Protein AF-A0AAW8KX87-F1 (afdb_monomer)

Foldseek 3Di:
DWDDPDPFKIKDKDQAPAWDQDAQPWWKWWDDPPDPDTDIFGFDDHSVPTRMTIGIAGQDVVDPVSCCSVPPDDPPDDIDMDDRDDPPHDPPPDPPDD

Secondary structure (DSSP, 8-state):
-EEEEETT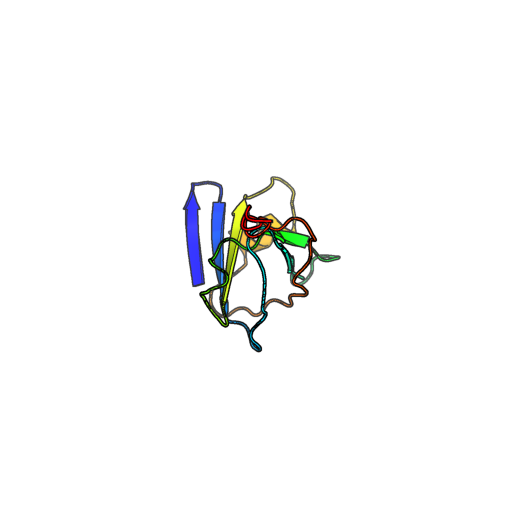EEEEEEEPSS-----TT-EEEEE-TT-SSEEEEEB-S-TTSTTEEEEEEE--TT-HHHHHHHHT--TT---EEEEEE-S-----------

Nearest PDB structures (foldseek):
  5ogx-assembly1_A  TM=9.423E-01  e=6.758E-07  Amycolatopsis methanolica 239
  6kbh-assembly1_A  TM=8.869E-01  e=3.993E-05  Rhodococcus sp. ECU0066
  7c3a-assembly2_B  TM=9.244E-01  e=1.228E-04  Janthinobacterium sp. J3
  6laa-assembly1_A  TM=8.790E-01  e=2.496E-04  Tepidiphilus thermophilus
  2pia-assembly1_A  TM=8.450E-01  e=1.976E-03  Burkholderia cepacia

Structure (mmCIF, N/CA/C/O backbone):
data_AF-A0AAW8KX87-F1
#
_entry.id   AF-A0AAW8KX87-F1
#
loop_
_atom_site.group_PDB
_atom_site.id
_atom_site.type_symbol
_atom_site.label_atom_id
_atom_site.label_alt_id
_atom_site.label_comp_id
_atom_site.label_asym_id
_atom_site.label_entity_id
_atom_site.label_seq_id
_atom_site.pdbx_PDB_ins_code
_atom_site.Cartn_x
_atom_site.Cartn_y
_atom_site.Cartn_z
_atom_site.occupancy
_atom_site.B_i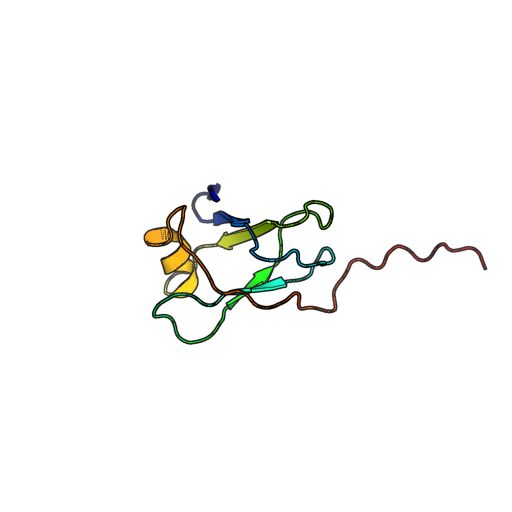so_or_equiv
_atom_site.auth_seq_id
_atom_site.auth_comp_id
_atom_site.auth_asym_id
_atom_site.auth_atom_id
_atom_site.pdbx_PDB_model_num
ATOM 1 N N . GLU A 1 1 ? -5.965 -12.208 -0.815 1.00 94.69 1 GLU A N 1
ATOM 2 C CA . GLU A 1 1 ? -5.516 -12.881 0.432 1.00 94.69 1 GLU A CA 1
ATOM 3 C C . GLU A 1 1 ? -4.953 -11.834 1.388 1.00 94.69 1 GLU A C 1
ATOM 5 O O . GLU A 1 1 ? -4.379 -10.861 0.911 1.00 94.69 1 GLU A O 1
ATOM 10 N N . ILE A 1 2 ? -5.122 -12.013 2.701 1.00 97.12 2 ILE A N 1
ATOM 11 C CA . ILE A 1 2 ? -4.604 -11.107 3.740 1.00 97.12 2 ILE A CA 1
ATOM 12 C C . ILE A 1 2 ? -3.850 -11.938 4.782 1.00 97.12 2 ILE A C 1
ATOM 14 O O . ILE A 1 2 ? -4.357 -12.968 5.224 1.00 97.12 2 ILE A O 1
ATOM 18 N N . LYS A 1 3 ? -2.651 -11.497 5.167 1.00 97.38 3 LYS A N 1
ATOM 19 C CA . LYS A 1 3 ? -1.767 -12.167 6.131 1.00 97.38 3 LYS A CA 1
ATOM 20 C C . LYS A 1 3 ? -1.161 -11.161 7.102 1.00 97.38 3 LYS A C 1
ATOM 22 O O . LYS A 1 3 ? -0.703 -10.102 6.680 1.00 97.38 3 LYS A O 1
ATOM 27 N N . ASP A 1 4 ? -1.073 -11.516 8.377 1.00 97.69 4 ASP A N 1
ATOM 28 C CA . ASP A 1 4 ? -0.256 -10.774 9.339 1.00 97.69 4 ASP A CA 1
ATOM 29 C C . ASP A 1 4 ? 1.217 -11.163 9.152 1.00 97.69 4 ASP A C 1
ATOM 31 O O . ASP A 1 4 ? 1.594 -12.322 9.325 1.00 97.69 4 ASP A O 1
ATOM 35 N N . LEU A 1 5 ? 2.051 -10.201 8.750 1.00 97.56 5 LEU A N 1
ATOM 36 C CA . LEU A 1 5 ? 3.489 -10.407 8.521 1.00 97.56 5 LEU A CA 1
ATOM 37 C C . LEU A 1 5 ? 4.320 -10.004 9.742 1.00 97.56 5 LEU A C 1
ATOM 39 O O . LEU A 1 5 ? 5.417 -10.512 9.962 1.00 97.56 5 LEU A O 1
ATOM 43 N N . SER A 1 6 ? 3.802 -9.067 10.532 1.00 97.62 6 SER A N 1
ATOM 44 C CA . SER A 1 6 ? 4.342 -8.666 11.827 1.00 97.62 6 SER A CA 1
ATOM 45 C C . SER A 1 6 ? 3.218 -8.060 12.679 1.00 97.62 6 SER A C 1
ATOM 47 O O . SER A 1 6 ? 2.142 -7.786 12.143 1.00 97.62 6 SER A O 1
ATOM 49 N N . PRO A 1 7 ? 3.450 -7.750 13.970 1.00 96.19 7 PRO A N 1
ATOM 50 C CA . PRO A 1 7 ? 2.450 -7.081 14.807 1.00 96.19 7 PRO A CA 1
ATOM 51 C C . PRO A 1 7 ? 1.940 -5.742 14.254 1.00 96.19 7 PRO A C 1
ATOM 53 O O . PRO A 1 7 ? 0.905 -5.251 14.693 1.00 96.19 7 PRO A O 1
ATOM 56 N N . THR A 1 8 ? 2.672 -5.122 13.324 1.00 96.38 8 THR A N 1
ATOM 57 C CA . THR A 1 8 ? 2.313 -3.822 12.743 1.00 96.38 8 THR A CA 1
ATOM 58 C C . THR A 1 8 ? 2.189 -3.848 11.226 1.00 96.38 8 THR A C 1
ATOM 60 O O . THR A 1 8 ? 1.898 -2.804 10.647 1.00 96.38 8 THR A O 1
ATOM 63 N N . ILE A 1 9 ? 2.394 -4.988 10.558 1.00 98.31 9 ILE A N 1
ATOM 64 C CA . ILE A 1 9 ? 2.394 -5.084 9.092 1.00 98.31 9 ILE A CA 1
ATOM 65 C C . ILE A 1 9 ? 1.452 -6.194 8.638 1.00 98.31 9 ILE A C 1
ATOM 67 O O . ILE A 1 9 ? 1.615 -7.351 9.026 1.00 98.31 9 ILE A O 1
ATOM 71 N N . LYS A 1 10 ? 0.539 -5.841 7.730 1.00 98.31 10 LYS A N 1
ATOM 72 C CA . LYS A 1 10 ? -0.259 -6.799 6.962 1.00 98.31 10 LYS A CA 1
ATOM 73 C C . LYS A 1 10 ? 0.260 -6.912 5.536 1.00 98.31 10 LYS A C 1
ATOM 75 O O . LYS A 1 10 ? 0.528 -5.903 4.887 1.00 98.31 10 LYS A O 1
ATOM 80 N N . GLY A 1 11 ? 0.388 -8.140 5.061 1.00 98.31 11 GLY A N 1
ATOM 81 C CA . GLY A 1 11 ? 0.576 -8.470 3.659 1.00 98.31 11 GLY A CA 1
ATOM 82 C C . GLY A 1 11 ? -0.779 -8.672 3.006 1.00 98.31 11 GLY A C 1
ATOM 83 O O . GLY A 1 11 ? -1.571 -9.490 3.479 1.00 98.31 11 GLY A O 1
ATOM 84 N N . ILE A 1 12 ? -1.049 -7.946 1.928 1.00 97.81 12 ILE A N 1
ATOM 85 C CA . ILE A 1 12 ? -2.251 -8.148 1.120 1.00 97.81 12 ILE A CA 1
ATOM 86 C C . ILE A 1 12 ? -1.854 -8.561 -0.288 1.00 97.81 12 ILE A C 1
ATOM 88 O O . ILE A 1 12 ? -0.975 -7.955 -0.894 1.00 97.81 12 ILE A O 1
ATOM 92 N N . ARG A 1 13 ? -2.502 -9.606 -0.801 1.00 97.50 13 ARG A N 1
ATOM 93 C CA . ARG A 1 13 ? -2.379 -10.059 -2.189 1.00 97.50 13 ARG A CA 1
ATOM 94 C C . ARG A 1 13 ? -3.677 -9.784 -2.919 1.00 97.50 13 ARG A C 1
ATOM 96 O O . ARG A 1 13 ? -4.716 -10.360 -2.570 1.00 97.50 13 ARG A O 1
ATOM 103 N N . LEU A 1 14 ? -3.581 -8.918 -3.915 1.00 97.06 14 LEU A N 1
ATOM 104 C CA . LEU A 1 14 ? -4.663 -8.507 -4.791 1.00 97.06 14 LEU A CA 1
ATOM 105 C C . LEU A 1 14 ? -4.576 -9.317 -6.081 1.00 97.06 14 LEU A C 1
ATOM 107 O O . LEU A 1 14 ? -3.549 -9.301 -6.759 1.00 97.06 14 LEU A O 1
ATOM 111 N N . GLN A 1 15 ? -5.656 -10.023 -6.401 1.00 97.31 15 GLN A N 1
ATOM 112 C CA . GLN A 1 15 ? -5.844 -10.593 -7.727 1.00 97.31 15 GLN A CA 1
ATOM 113 C C . GLN A 1 15 ? -6.290 -9.466 -8.653 1.00 97.31 15 GLN A C 1
ATOM 115 O O . GLN A 1 15 ? -7.261 -8.775 -8.348 1.00 97.31 15 GLN A O 1
ATOM 120 N N . LEU A 1 16 ? -5.583 -9.280 -9.762 1.00 96.19 16 LEU A N 1
ATOM 121 C CA . LEU A 1 16 ? -5.917 -8.243 -10.727 1.00 96.19 16 LEU A CA 1
ATOM 122 C C . LEU A 1 16 ? -6.954 -8.754 -11.730 1.00 96.19 16 LEU A C 1
ATOM 124 O O . LEU A 1 16 ? -6.903 -9.912 -12.152 1.00 96.19 16 LEU A O 1
ATOM 128 N N . ASP A 1 17 ? -7.863 -7.870 -12.130 1.00 94.69 17 ASP A N 1
ATOM 129 C CA . ASP A 1 17 ? -8.815 -8.079 -13.227 1.00 94.69 17 ASP A CA 1
ATOM 130 C C . ASP A 1 17 ? -8.107 -8.111 -14.592 1.00 94.69 17 ASP A C 1
ATOM 132 O O . ASP A 1 17 ? -8.496 -8.851 -15.498 1.00 94.69 17 ASP A O 1
ATOM 136 N N . ARG A 1 18 ? -7.020 -7.346 -14.713 1.00 92.69 18 ARG A N 1
ATOM 137 C CA . ARG A 1 18 ? -6.098 -7.334 -15.849 1.00 92.69 18 ARG A CA 1
ATOM 138 C C . ARG A 1 18 ? -4.647 -7.350 -15.364 1.00 92.69 18 ARG A C 1
ATOM 140 O O . ARG A 1 18 ? -4.321 -6.658 -14.400 1.00 92.69 18 ARG A O 1
ATOM 147 N N . PRO A 1 19 ? -3.751 -8.105 -16.018 1.00 91.38 19 PRO A N 1
ATOM 148 C CA . PRO A 1 19 ? -2.348 -8.115 -15.635 1.00 91.38 19 PRO A CA 1
ATOM 149 C C . PRO A 1 19 ? -1.730 -6.728 -15.832 1.00 91.38 19 PRO A C 1
ATOM 151 O O . PRO A 1 19 ? -2.015 -6.037 -16.811 1.00 91.38 19 PRO A O 1
ATOM 154 N N . ILE A 1 20 ? -0.866 -6.341 -14.898 1.00 89.69 20 ILE A N 1
ATOM 155 C CA . ILE A 1 20 ? -0.059 -5.129 -14.983 1.00 89.69 20 ILE A CA 1
ATOM 156 C C . ILE A 1 20 ? 1.406 -5.559 -15.054 1.00 89.69 20 ILE A C 1
ATOM 158 O O . ILE A 1 20 ? 1.872 -6.306 -14.197 1.00 89.69 20 ILE A O 1
ATOM 162 N N . GLU A 1 21 ? 2.129 -5.083 -16.065 1.00 91.19 21 GLU A N 1
ATOM 163 C CA . GLU A 1 21 ? 3.581 -5.242 -16.144 1.00 91.19 21 GLU A CA 1
ATOM 164 C C . GLU A 1 21 ? 4.258 -4.148 -15.321 1.00 91.19 21 GLU A C 1
ATOM 166 O O . GLU A 1 21 ? 4.055 -2.961 -15.573 1.00 91.19 21 GLU A O 1
ATOM 171 N N . PHE A 1 22 ? 5.070 -4.542 -14.343 1.00 91.56 22 PHE A N 1
ATOM 172 C CA . PHE A 1 22 ? 5.807 -3.620 -13.484 1.00 91.56 22 PHE A CA 1
ATOM 173 C C . PHE A 1 22 ? 7.265 -4.056 -13.326 1.00 91.56 22 PHE A C 1
ATOM 175 O O . PHE A 1 22 ? 7.642 -5.184 -13.637 1.00 91.56 22 PHE A O 1
ATOM 182 N N . GLN A 1 23 ? 8.104 -3.158 -12.823 1.00 91.25 23 GLN A N 1
ATOM 183 C CA . GLN A 1 23 ? 9.480 -3.445 -12.427 1.00 91.25 23 GLN A CA 1
ATOM 184 C C . GLN A 1 23 ? 9.633 -3.367 -10.909 1.00 91.25 23 GLN A C 1
ATOM 186 O O . GLN A 1 23 ? 8.914 -2.632 -10.230 1.00 91.25 23 GLN A O 1
ATOM 191 N N . ALA A 1 24 ? 10.601 -4.109 -10.368 1.00 89.31 24 ALA A N 1
ATOM 192 C CA . ALA A 1 24 ? 10.926 -4.041 -8.948 1.00 89.31 24 ALA A CA 1
ATOM 193 C C . ALA A 1 24 ? 11.262 -2.594 -8.543 1.00 89.31 24 ALA A C 1
ATOM 195 O O . ALA A 1 24 ? 12.077 -1.936 -9.195 1.00 89.31 24 ALA A O 1
ATOM 196 N N . GLY A 1 25 ? 10.625 -2.120 -7.470 1.00 88.12 25 GLY A N 1
ATOM 197 C CA . GLY A 1 25 ? 10.721 -0.735 -6.995 1.00 88.12 25 GLY A CA 1
ATOM 198 C C . GLY A 1 25 ? 9.553 0.165 -7.413 1.00 88.12 25 GLY A C 1
ATOM 199 O O . GLY A 1 25 ? 9.406 1.253 -6.857 1.00 88.12 25 GLY A O 1
ATOM 200 N N . GLN A 1 26 ? 8.690 -0.279 -8.332 1.00 94.81 26 GLN A N 1
ATOM 201 C CA . GLN A 1 26 ? 7.467 0.449 -8.668 1.00 94.81 26 GLN A CA 1
ATOM 202 C C . GLN A 1 26 ? 6.384 0.314 -7.590 1.00 94.81 26 GLN A C 1
ATOM 204 O O . GLN A 1 26 ? 6.412 -0.569 -6.727 1.00 94.81 26 GLN A O 1
ATOM 209 N N . TYR A 1 27 ? 5.419 1.225 -7.642 1.00 96.31 27 TYR A N 1
ATOM 210 C CA . TYR A 1 27 ? 4.304 1.299 -6.704 1.00 96.31 27 TYR A CA 1
ATOM 211 C C . TYR A 1 27 ? 2.971 1.454 -7.435 1.00 96.31 27 TYR A C 1
ATOM 213 O O . TYR A 1 27 ? 2.926 1.821 -8.609 1.00 96.31 27 TYR A O 1
ATOM 221 N N . ILE A 1 28 ? 1.877 1.199 -6.725 1.00 97.31 28 ILE A N 1
ATOM 222 C CA . ILE A 1 28 ? 0.513 1.478 -7.184 1.00 97.31 28 ILE A CA 1
ATOM 223 C C . ILE A 1 28 ? -0.172 2.446 -6.227 1.00 97.31 28 ILE A C 1
ATOM 225 O O . ILE A 1 28 ? 0.181 2.530 -5.051 1.00 97.31 28 ILE A O 1
ATOM 229 N N . ASN A 1 29 ? -1.163 3.168 -6.730 1.00 97.69 29 ASN A N 1
ATOM 230 C CA . ASN A 1 29 ? -2.100 3.919 -5.912 1.00 97.69 29 ASN A CA 1
ATOM 231 C C . ASN A 1 29 ? -3.336 3.063 -5.657 1.00 97.69 29 ASN A C 1
ATOM 233 O O . ASN A 1 29 ? -3.906 2.522 -6.600 1.00 97.69 29 ASN A O 1
ATOM 237 N N . VAL A 1 30 ? -3.759 2.984 -4.401 1.00 97.94 30 VAL A N 1
ATOM 238 C CA . VAL A 1 30 ? -4.965 2.273 -3.970 1.00 97.94 30 VAL A CA 1
ATOM 239 C C . VAL A 1 30 ? -5.994 3.292 -3.495 1.00 97.94 30 VAL A C 1
ATOM 241 O O . VAL A 1 30 ? -5.662 4.192 -2.713 1.00 97.94 30 VAL A O 1
ATOM 244 N N . GLN A 1 31 ? -7.224 3.156 -3.976 1.00 97.62 31 GLN A N 1
ATOM 245 C CA . GLN A 1 31 ? -8.392 3.871 -3.481 1.00 97.62 31 GLN A CA 1
ATOM 246 C C . GLN A 1 31 ? -9.133 2.966 -2.495 1.00 97.62 31 GLN A C 1
ATOM 248 O O . GLN A 1 31 ? -9.399 1.801 -2.786 1.00 97.62 31 GLN A O 1
ATOM 253 N N . PHE A 1 32 ? -9.460 3.506 -1.324 1.00 96.19 32 PHE A N 1
ATOM 254 C CA . PHE A 1 32 ? -10.221 2.786 -0.306 1.00 96.19 32 PHE A CA 1
ATOM 255 C C . PHE A 1 32 ? -11.648 3.337 -0.219 1.00 96.19 32 PHE A C 1
ATOM 257 O O . PHE A 1 32 ? -11.839 4.537 -0.456 1.00 96.19 32 PHE A O 1
ATOM 264 N N . PRO A 1 33 ? -12.640 2.498 0.128 1.00 94.19 33 PRO A N 1
ATOM 265 C CA . PRO A 1 33 ? -13.999 2.953 0.399 1.00 94.19 33 PRO A CA 1
ATOM 266 C C . PRO A 1 33 ? -14.023 4.021 1.494 1.00 94.19 33 PRO A C 1
ATOM 268 O O . PRO A 1 33 ? -13.286 3.919 2.472 1.00 94.19 33 PRO A O 1
ATOM 271 N N . ASP A 1 34 ? -14.854 5.048 1.308 1.00 92.75 34 ASP A N 1
ATOM 272 C CA . ASP A 1 34 ? -15.106 6.124 2.279 1.00 92.75 34 ASP A CA 1
ATOM 273 C C . ASP A 1 34 ? -13.861 6.898 2.765 1.00 92.75 34 ASP A C 1
ATOM 275 O O . ASP A 1 34 ? -13.911 7.625 3.759 1.00 92.75 34 ASP A O 1
ATOM 279 N N . ILE A 1 35 ? -12.732 6.787 2.054 1.00 95.3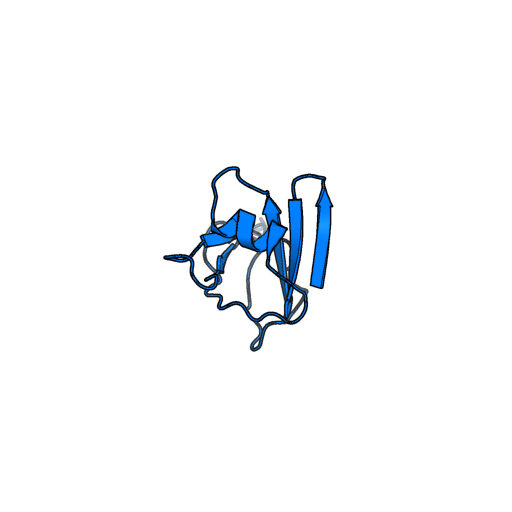8 35 ILE A N 1
ATOM 280 C CA . ILE A 1 35 ? -11.485 7.492 2.366 1.00 95.38 35 ILE A CA 1
ATOM 281 C C . ILE A 1 35 ? -11.120 8.399 1.199 1.00 95.38 35 ILE A C 1
ATOM 283 O O . ILE A 1 35 ? -10.929 7.953 0.071 1.00 95.38 35 ILE A O 1
ATOM 287 N N . GLU A 1 36 ? -10.978 9.692 1.480 1.00 94.62 36 GLU A N 1
ATOM 288 C CA . GLU A 1 36 ? -10.661 10.669 0.447 1.00 94.62 36 GLU A CA 1
ATOM 289 C C . GLU A 1 36 ? -9.228 10.505 -0.097 1.00 94.62 36 GLU A C 1
ATOM 291 O O . GLU A 1 36 ? -8.221 10.465 0.635 1.00 94.62 36 GLU A O 1
ATOM 296 N N . GLY A 1 37 ? -9.156 10.444 -1.428 1.00 94.50 37 GLY A N 1
ATOM 297 C CA . GLY A 1 37 ? -7.930 10.325 -2.201 1.00 94.50 37 GLY A CA 1
ATOM 298 C C . GLY A 1 37 ? -7.280 8.942 -2.149 1.00 94.50 37 GLY A C 1
ATOM 299 O O . GLY A 1 37 ? -7.618 8.071 -1.350 1.00 94.50 37 GLY A O 1
ATOM 300 N N . THR A 1 38 ? -6.263 8.767 -2.986 1.00 96.81 38 THR A N 1
ATOM 301 C CA . THR A 1 38 ? -5.522 7.510 -3.096 1.00 96.81 38 THR A CA 1
ATOM 302 C C . THR A 1 38 ? -4.311 7.473 -2.170 1.00 96.81 38 THR A C 1
ATOM 304 O O . THR A 1 38 ? -3.812 8.515 -1.726 1.00 96.81 38 THR A O 1
ATOM 307 N N . ARG A 1 39 ? -3.786 6.278 -1.893 1.00 97.31 39 ARG A N 1
ATOM 308 C CA . ARG A 1 39 ? -2.496 6.101 -1.207 1.00 97.31 39 ARG A CA 1
ATOM 309 C C . ARG A 1 39 ? -1.559 5.222 -2.021 1.00 97.31 39 ARG A C 1
ATOM 311 O O . ARG A 1 39 ? -1.973 4.190 -2.538 1.00 97.31 39 ARG A O 1
ATOM 318 N N . ALA A 1 40 ? -0.306 5.652 -2.112 1.00 96.75 40 ALA A N 1
ATOM 319 C CA . ALA A 1 40 ? 0.746 4.930 -2.805 1.00 96.75 40 ALA A CA 1
ATOM 320 C C . ALA A 1 40 ? 1.299 3.801 -1.927 1.00 96.75 40 ALA A C 1
ATOM 322 O O . ALA A 1 40 ? 1.674 4.040 -0.776 1.00 96.75 40 ALA A O 1
ATOM 323 N N . PHE A 1 41 ? 1.407 2.599 -2.487 1.00 97.06 41 PHE A N 1
ATOM 324 C CA . PHE A 1 41 ? 2.066 1.454 -1.863 1.00 97.06 41 PHE A CA 1
ATOM 325 C C . PHE A 1 41 ? 2.990 0.762 -2.858 1.00 97.06 41 PHE A C 1
ATOM 327 O O . PHE A 1 41 ? 2.595 0.457 -3.985 1.00 97.06 41 PHE A O 1
ATOM 334 N N . SER A 1 42 ? 4.227 0.510 -2.432 1.00 96.44 42 SER A N 1
ATOM 335 C CA . SER A 1 42 ? 5.206 -0.230 -3.224 1.00 96.44 42 SER A CA 1
ATOM 336 C C . SER A 1 42 ? 4.763 -1.671 -3.438 1.00 96.44 42 SER A C 1
ATOM 338 O O . SER A 1 42 ? 4.251 -2.313 -2.518 1.00 96.44 42 SER A O 1
ATOM 340 N N . ILE A 1 43 ? 5.011 -2.177 -4.642 1.00 96.88 43 ILE A N 1
ATOM 341 C CA . ILE A 1 43 ? 4.770 -3.574 -4.981 1.00 96.88 43 ILE A CA 1
ATOM 342 C C . ILE A 1 43 ? 5.859 -4.429 -4.322 1.00 96.88 43 ILE A C 1
ATOM 344 O O . ILE A 1 43 ? 7.050 -4.141 -4.458 1.00 96.88 43 ILE A O 1
ATOM 348 N N . ALA A 1 44 ? 5.444 -5.454 -3.581 1.00 96.56 44 ALA A N 1
ATOM 349 C CA . ALA A 1 44 ? 6.315 -6.308 -2.778 1.00 96.56 44 ALA A CA 1
ATOM 350 C C . ALA A 1 44 ? 6.636 -7.661 -3.440 1.00 96.56 44 ALA A C 1
ATOM 352 O O . ALA A 1 44 ? 7.615 -8.297 -3.052 1.00 96.56 44 ALA A O 1
ATOM 353 N N . ASN A 1 45 ? 5.844 -8.108 -4.423 1.00 95.75 45 ASN A N 1
ATOM 354 C CA . ASN A 1 45 ? 6.090 -9.355 -5.154 1.00 95.75 45 ASN A CA 1
ATOM 355 C C . ASN A 1 45 ? 7.019 -9.167 -6.362 1.00 95.75 45 ASN A C 1
ATOM 357 O O . ASN A 1 45 ? 7.285 -8.050 -6.817 1.00 95.75 45 ASN A O 1
ATOM 361 N N . SER A 1 46 ? 7.506 -10.289 -6.898 1.00 94.12 46 SER A N 1
ATOM 362 C CA . SER A 1 46 ? 8.341 -10.288 -8.100 1.00 94.12 46 SER A CA 1
ATOM 363 C C . SER A 1 46 ? 7.517 -9.914 -9.342 1.00 94.12 46 SER A C 1
ATOM 365 O O . SER A 1 46 ? 6.415 -10.442 -9.502 1.00 94.12 46 SER A O 1
ATOM 367 N N . PRO A 1 47 ? 8.065 -9.127 -10.292 1.00 93.00 47 PRO A N 1
ATOM 368 C CA . PRO A 1 47 ? 7.464 -8.909 -11.613 1.00 93.00 47 PRO A CA 1
ATOM 369 C C . PRO A 1 47 ? 7.121 -10.181 -12.399 1.00 93.00 47 PRO A C 1
ATOM 371 O O . PRO A 1 47 ? 6.313 -10.141 -13.320 1.00 93.00 47 PRO A O 1
ATOM 374 N N . SER A 1 48 ? 7.749 -11.314 -12.066 1.00 92.94 48 SER A N 1
ATOM 375 C CA . SER A 1 48 ? 7.456 -12.610 -12.688 1.00 92.94 48 SER A CA 1
ATOM 376 C C . SER A 1 48 ? 6.108 -13.205 -12.264 1.00 92.94 48 SER A C 1
ATOM 378 O O . SER A 1 48 ? 5.619 -14.125 -12.915 1.00 92.94 48 SER A O 1
ATOM 380 N N . GLU A 1 49 ? 5.521 -12.732 -11.164 1.00 93.50 49 GLU A N 1
ATOM 381 C CA . GLU A 1 49 ? 4.218 -13.187 -10.675 1.00 93.50 49 GLU A CA 1
ATOM 382 C C . GLU A 1 49 ? 3.098 -12.393 -11.361 1.00 93.50 49 GLU A C 1
ATOM 384 O O . GLU A 1 49 ? 2.660 -11.344 -10.891 1.00 93.50 49 GLU A O 1
ATOM 389 N N . VAL A 1 50 ? 2.654 -12.894 -12.514 1.00 92.31 50 VAL A N 1
ATOM 390 C CA . VAL A 1 50 ? 1.673 -12.215 -13.370 1.00 92.31 50 VAL A CA 1
ATOM 391 C C . VAL A 1 50 ? 0.266 -12.266 -12.771 1.00 92.31 50 VAL A C 1
ATOM 393 O O . VAL A 1 50 ? -0.178 -13.294 -12.264 1.00 92.31 50 VAL A O 1
ATOM 396 N N . GLY A 1 51 ? -0.470 -11.158 -12.898 1.00 94.88 51 GLY A N 1
ATOM 397 C CA . GLY A 1 51 ? -1.887 -11.077 -12.529 1.00 94.88 51 GLY A CA 1
ATOM 398 C C . GLY A 1 51 ? -2.144 -10.885 -11.034 1.00 94.88 51 GLY A C 1
ATOM 399 O O . GLY A 1 51 ? -3.303 -10.836 -10.629 1.00 94.88 51 GLY A O 1
ATOM 400 N N . ILE A 1 52 ? -1.093 -10.740 -10.225 1.00 96.12 52 ILE A N 1
ATOM 401 C CA . ILE A 1 52 ? -1.204 -10.415 -8.806 1.00 96.12 52 ILE A CA 1
ATOM 402 C C . ILE A 1 52 ? -0.288 -9.256 -8.421 1.00 96.12 52 ILE A C 1
ATOM 404 O O . ILE A 1 52 ? 0.780 -9.057 -9.001 1.00 96.12 52 ILE A O 1
ATOM 408 N N . VAL A 1 53 ? -0.698 -8.521 -7.392 1.00 96.81 53 VAL A N 1
ATOM 409 C CA . VAL A 1 53 ? 0.155 -7.560 -6.690 1.00 96.81 53 VAL A CA 1
ATOM 410 C C . VAL A 1 53 ? 0.094 -7.844 -5.198 1.00 96.81 53 VAL A C 1
ATOM 412 O O . VAL A 1 53 ? -0.984 -7.984 -4.618 1.00 96.81 53 VAL A O 1
ATOM 415 N N . GLU A 1 54 ? 1.262 -7.922 -4.573 1.00 97.81 54 GLU A N 1
ATOM 416 C CA . GLU A 1 54 ? 1.421 -8.014 -3.130 1.00 97.81 54 GLU A CA 1
ATOM 417 C C . GLU A 1 54 ? 1.855 -6.661 -2.569 1.00 97.81 54 GLU A C 1
ATOM 419 O O . GLU A 1 54 ? 2.773 -6.037 -3.096 1.00 97.81 54 GLU A O 1
ATOM 424 N N . LEU A 1 55 ? 1.216 -6.219 -1.487 1.00 98.19 55 LEU A N 1
ATOM 425 C CA . LEU A 1 55 ? 1.562 -4.999 -0.762 1.00 98.19 55 LEU A CA 1
ATOM 426 C C . LEU A 1 55 ? 1.823 -5.327 0.706 1.00 98.19 55 LEU A C 1
ATOM 428 O O . LEU A 1 55 ? 1.074 -6.087 1.323 1.00 98.19 55 LEU A O 1
ATOM 432 N N . HIS A 1 56 ? 2.846 -4.706 1.292 1.00 98.31 56 HIS A N 1
ATOM 433 C CA . HIS A 1 56 ? 3.130 -4.786 2.728 1.00 98.31 56 HIS A CA 1
ATOM 434 C C . HIS A 1 56 ? 2.777 -3.457 3.389 1.00 98.31 56 HIS A C 1
ATOM 436 O O . HIS A 1 56 ? 3.459 -2.449 3.206 1.00 98.31 56 HIS A O 1
ATOM 442 N N . ILE A 1 57 ? 1.693 -3.448 4.161 1.00 98.06 57 ILE A N 1
ATOM 443 C CA . ILE A 1 57 ? 1.088 -2.229 4.694 1.00 98.06 57 ILE A CA 1
ATOM 444 C C . ILE A 1 57 ? 1.292 -2.176 6.203 1.00 98.06 57 ILE A C 1
ATOM 446 O O . ILE A 1 57 ? 0.700 -2.946 6.968 1.00 98.06 57 ILE A O 1
ATOM 450 N N . ARG A 1 58 ? 2.124 -1.226 6.640 1.00 98.06 58 ARG A N 1
ATOM 451 C CA . ARG A 1 58 ? 2.308 -0.913 8.058 1.00 98.06 58 ARG A CA 1
ATOM 452 C C . ARG A 1 58 ? 1.119 -0.110 8.590 1.00 98.06 58 ARG A C 1
ATOM 454 O O . ARG A 1 58 ? 0.687 0.835 7.937 1.00 98.06 58 ARG A O 1
ATOM 461 N N . LYS A 1 59 ? 0.638 -0.435 9.792 1.00 97.62 59 LYS A N 1
ATOM 462 C CA . LYS A 1 59 ? -0.344 0.383 10.513 1.00 97.62 59 LYS A CA 1
ATOM 463 C C . LYS A 1 59 ? 0.291 1.709 10.927 1.00 97.62 59 LYS A C 1
ATOM 465 O O . LYS A 1 59 ? 1.310 1.716 11.618 1.00 97.62 59 LYS A O 1
ATOM 470 N N . VAL A 1 60 ? -0.315 2.817 10.515 1.00 96.38 60 VAL A N 1
ATOM 471 C CA . VAL A 1 60 ? 0.036 4.165 10.971 1.00 96.38 60 VAL A CA 1
ATOM 472 C C . VAL A 1 60 ? -1.062 4.642 11.912 1.00 96.38 60 VAL A C 1
ATOM 474 O O . VAL A 1 60 ? -2.240 4.622 11.556 1.00 96.38 60 VAL A O 1
ATOM 477 N N . GLU A 1 61 ? -0.686 5.051 13.122 1.00 95.19 61 GLU A N 1
ATOM 478 C CA . GLU A 1 61 ? -1.627 5.610 14.094 1.00 95.19 61 GLU A CA 1
ATOM 479 C C . GLU A 1 61 ? -2.295 6.873 13.526 1.00 95.19 61 GLU A C 1
ATOM 481 O O . GLU A 1 61 ? -1.631 7.739 12.960 1.00 95.19 61 GLU A O 1
ATOM 486 N N . GLY A 1 62 ? -3.628 6.939 13.603 1.00 94.38 62 GLY A N 1
ATOM 487 C CA . GLY A 1 62 ? -4.427 8.005 12.984 1.00 94.38 62 GLY A CA 1
ATOM 488 C C . GLY A 1 62 ? -4.530 7.948 11.450 1.00 94.38 62 GLY A C 1
ATOM 489 O O . GLY A 1 62 ? -5.244 8.753 10.855 1.00 94.38 62 GLY A O 1
ATOM 490 N N . GLY A 1 63 ? -3.859 7.004 10.781 1.00 95.56 63 GLY A N 1
ATOM 491 C CA . GLY A 1 63 ? -3.877 6.880 9.325 1.00 95.56 63 GLY A CA 1
ATOM 492 C C . GLY A 1 63 ? -5.098 6.119 8.810 1.00 95.56 63 GLY A C 1
ATOM 493 O O . GLY A 1 63 ? -5.098 4.891 8.834 1.00 95.56 63 GLY A O 1
ATOM 494 N N . ALA A 1 64 ? -6.093 6.824 8.259 1.00 96.31 64 ALA A N 1
ATOM 495 C CA . ALA A 1 64 ? -7.359 6.234 7.795 1.00 96.31 64 ALA A CA 1
ATOM 496 C C . ALA A 1 64 ? -7.181 5.003 6.881 1.00 96.31 64 ALA A C 1
ATOM 498 O O . ALA A 1 64 ? -7.738 3.946 7.158 1.00 96.31 64 ALA A O 1
ATOM 499 N N . ALA A 1 65 ? -6.350 5.106 5.837 1.00 96.88 65 ALA A N 1
ATOM 500 C CA . ALA A 1 65 ? -6.134 4.018 4.876 1.00 96.88 65 ALA A CA 1
ATOM 501 C C . ALA A 1 65 ? -5.483 2.782 5.510 1.00 96.88 65 ALA A C 1
ATOM 503 O O . ALA A 1 65 ? -5.915 1.653 5.294 1.00 96.88 65 ALA A O 1
ATOM 504 N N . THR A 1 66 ? -4.448 2.979 6.328 1.00 96.81 66 THR A N 1
ATOM 505 C CA . THR A 1 66 ? -3.772 1.854 6.981 1.00 96.81 66 THR A CA 1
ATOM 506 C C . THR A 1 66 ? -4.637 1.245 8.077 1.00 96.81 66 THR A C 1
ATOM 508 O O . THR A 1 66 ? -4.601 0.036 8.267 1.00 96.81 66 THR A O 1
ATOM 511 N N . THR A 1 67 ? -5.457 2.044 8.762 1.00 97.12 67 THR A N 1
ATOM 512 C CA . THR A 1 67 ? -6.452 1.535 9.712 1.00 97.12 67 THR A CA 1
ATOM 513 C C . THR A 1 67 ? -7.502 0.694 8.996 1.00 97.12 67 THR A C 1
ATOM 515 O O . THR A 1 67 ? -7.765 -0.418 9.438 1.00 97.12 67 THR A O 1
ATOM 518 N N . TYR A 1 68 ? -8.019 1.149 7.850 1.00 97.38 68 TYR A N 1
ATOM 519 C CA . TYR A 1 68 ? -8.960 0.378 7.033 1.00 97.38 68 TYR A CA 1
ATOM 520 C C . TYR A 1 68 ? -8.394 -0.996 6.650 1.00 97.38 68 TYR A C 1
ATOM 522 O O . TYR A 1 68 ? -9.025 -2.020 6.901 1.00 97.38 68 TYR A O 1
ATOM 530 N N . VAL A 1 69 ? -7.160 -1.043 6.137 1.00 97.38 69 VAL A N 1
ATOM 531 C CA . VAL A 1 69 ? -6.477 -2.308 5.805 1.00 97.38 69 VAL A CA 1
ATOM 532 C C . VAL A 1 69 ? -6.340 -3.226 7.023 1.00 97.38 69 VAL A C 1
ATOM 534 O O . VAL A 1 69 ? -6.425 -4.448 6.908 1.00 97.38 69 VAL A O 1
ATOM 537 N N . HIS A 1 70 ? -6.087 -2.652 8.199 1.00 97.50 70 HIS A N 1
ATOM 538 C CA . HIS A 1 70 ? -5.838 -3.425 9.411 1.00 97.50 70 HIS A CA 1
ATOM 539 C C . HIS 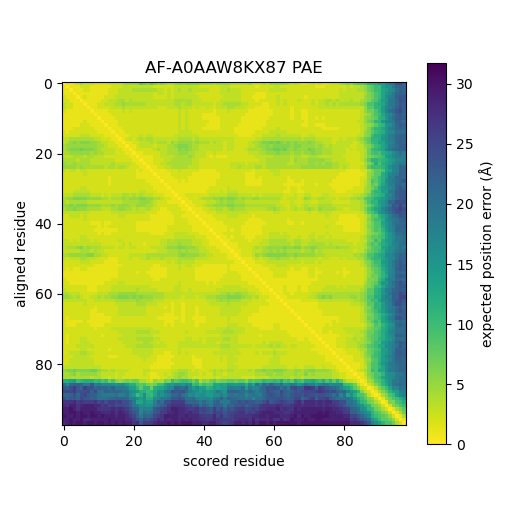A 1 70 ? -7.111 -3.903 10.105 1.00 97.50 70 HIS A C 1
ATOM 541 O O . HIS A 1 70 ? -7.078 -4.981 10.698 1.00 97.50 70 HIS A O 1
ATOM 547 N N . GLU A 1 71 ? -8.206 -3.157 10.015 1.00 96.19 71 GLU A N 1
ATOM 548 C CA . GLU A 1 71 ? -9.396 -3.373 10.848 1.00 96.19 71 GLU A CA 1
ATOM 549 C C . GLU A 1 71 ? -10.659 -3.730 10.060 1.00 96.19 71 GLU A C 1
ATOM 551 O O . GLU A 1 71 ? -11.554 -4.345 10.631 1.00 96.19 71 GLU A O 1
ATOM 556 N N . GLN A 1 72 ? -10.744 -3.368 8.777 1.00 96.62 72 GLN A N 1
ATOM 557 C CA . GLN A 1 72 ? -11.981 -3.482 7.992 1.00 96.62 72 GLN A CA 1
ATOM 558 C C . GLN A 1 72 ? -11.829 -4.359 6.750 1.00 96.62 72 GLN A C 1
ATOM 560 O O . GLN A 1 72 ? -12.754 -5.091 6.419 1.00 96.62 72 GLN A O 1
ATOM 565 N N . LEU A 1 73 ? -10.671 -4.310 6.086 1.00 96.88 73 LEU A N 1
ATOM 566 C CA . LEU A 1 73 ? -10.435 -5.063 4.858 1.00 96.88 73 LEU A CA 1
ATOM 567 C C . LEU A 1 73 ? -10.527 -6.578 5.102 1.00 96.88 73 LEU A C 1
ATOM 569 O O . LEU A 1 73 ? -9.812 -7.134 5.946 1.00 96.88 73 LEU A O 1
ATOM 573 N N . ALA A 1 74 ? -11.348 -7.248 4.300 1.00 96.75 74 ALA A N 1
ATOM 574 C CA . ALA A 1 74 ? -11.558 -8.686 4.326 1.00 96.75 74 ALA A CA 1
ATOM 575 C C . ALA A 1 74 ? -11.170 -9.346 2.992 1.00 96.75 74 ALA A C 1
ATOM 577 O O . ALA A 1 74 ? -11.055 -8.722 1.938 1.00 96.75 74 ALA A O 1
ATOM 578 N N . THR A 1 75 ? -10.932 -10.660 3.026 1.00 96.31 75 THR A N 1
ATOM 579 C CA . THR A 1 75 ? -10.702 -11.413 1.785 1.00 96.31 75 THR A CA 1
ATOM 580 C C . THR A 1 75 ? -12.000 -11.486 0.985 1.00 96.31 75 THR A C 1
ATOM 582 O O . THR A 1 75 ? -13.019 -11.915 1.515 1.00 96.31 75 THR A O 1
ATOM 585 N N . GLY A 1 76 ? -11.931 -11.125 -0.296 1.00 95.88 76 GLY A N 1
ATOM 586 C CA . GLY A 1 76 ? -13.089 -11.046 -1.191 1.00 95.88 76 GLY A CA 1
ATOM 587 C C . GLY A 1 76 ? -13.478 -9.609 -1.534 1.00 95.88 76 GLY A C 1
ATOM 588 O O . GLY A 1 76 ? -14.125 -9.402 -2.558 1.00 95.88 76 GLY A O 1
ATOM 589 N N . ASP A 1 77 ? -13.023 -8.634 -0.743 1.00 96.31 77 ASP A N 1
ATOM 590 C CA . ASP A 1 77 ? -13.231 -7.218 -1.032 1.00 96.31 77 ASP A CA 1
ATOM 591 C C . ASP A 1 77 ? -12.504 -6.800 -2.313 1.00 96.31 77 ASP A C 1
ATOM 593 O O . ASP A 1 77 ? -11.425 -7.303 -2.650 1.00 96.31 77 ASP A O 1
ATOM 597 N N . GLN A 1 78 ? -13.104 -5.842 -3.014 1.00 95.50 78 GLN A N 1
ATOM 598 C CA . GLN A 1 78 ? -12.541 -5.234 -4.210 1.00 95.50 78 GLN A CA 1
ATOM 599 C C . GLN A 1 78 ? -11.974 -3.859 -3.867 1.00 95.50 78 GLN A C 1
ATOM 601 O O . GLN A 1 78 ? -12.599 -3.079 -3.151 1.00 95.50 78 GLN A O 1
ATOM 606 N N . LEU A 1 79 ? -10.782 -3.572 -4.385 1.00 96.06 79 LEU A N 1
ATOM 607 C CA . LEU A 1 79 ? -10.121 -2.280 -4.248 1.00 96.06 79 LEU A CA 1
ATOM 608 C C . LEU A 1 79 ? -9.764 -1.762 -5.633 1.00 96.06 79 LEU A C 1
ATOM 610 O O . LEU A 1 79 ? -9.204 -2.501 -6.446 1.00 96.06 79 LEU A O 1
ATOM 614 N N . ASP A 1 80 ? -10.029 -0.483 -5.866 1.00 95.88 80 ASP A N 1
ATOM 615 C CA . ASP A 1 80 ? -9.604 0.179 -7.088 1.00 95.88 80 ASP A CA 1
ATOM 616 C C . ASP A 1 80 ? -8.133 0.562 -6.978 1.00 95.88 80 ASP A C 1
ATOM 618 O O . ASP A 1 80 ? -7.687 1.185 -6.005 1.00 95.88 80 ASP A O 1
ATOM 622 N N . ILE A 1 81 ? -7.371 0.198 -8.006 1.00 96.31 81 ILE A N 1
ATOM 623 C CA . ILE A 1 81 ? -5.951 0.507 -8.085 1.00 96.31 81 ILE A CA 1
ATOM 624 C C . ILE A 1 81 ? -5.608 1.211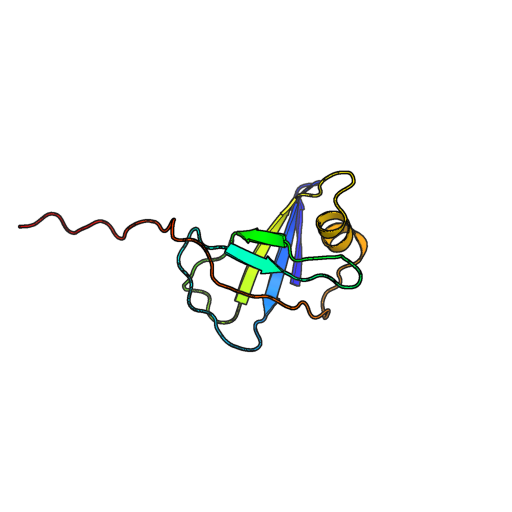 -9.394 1.00 96.31 81 ILE A C 1
ATOM 626 O O . ILE A 1 81 ? -6.231 0.999 -10.434 1.00 96.31 81 ILE A O 1
ATOM 630 N N . SER A 1 82 ? -4.564 2.029 -9.353 1.00 95.50 82 SER A N 1
ATOM 631 C CA . SER A 1 82 ? -3.951 2.622 -10.541 1.00 95.50 82 SER A CA 1
ATOM 632 C C . SER A 1 82 ? -2.432 2.518 -10.474 1.00 95.50 82 SER A C 1
ATOM 634 O O . SER A 1 82 ? -1.840 2.508 -9.393 1.00 95.50 82 SER A O 1
ATOM 636 N N . GLY A 1 83 ? -1.794 2.402 -11.636 1.00 92.75 83 GLY A N 1
ATOM 637 C CA . GLY A 1 83 ? -0.359 2.178 -11.753 1.00 92.75 83 GLY A CA 1
ATOM 638 C C . GLY A 1 83 ? -0.005 1.262 -12.931 1.00 92.75 83 GLY A C 1
ATOM 639 O O . GLY A 1 83 ? -0.870 0.983 -13.764 1.00 9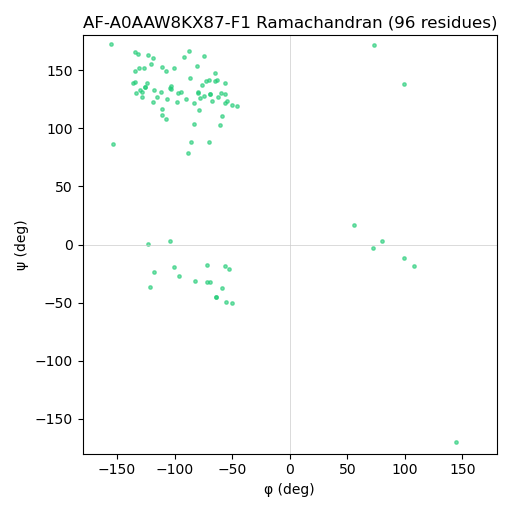2.75 83 GLY A O 1
ATOM 640 N N . PRO A 1 84 ? 1.260 0.818 -13.011 1.00 93.94 84 PRO A N 1
ATOM 641 C CA . PRO A 1 84 ? 2.317 1.043 -12.031 1.00 93.94 84 PRO A CA 1
ATOM 642 C C . PRO A 1 84 ? 2.943 2.433 -12.192 1.00 93.94 84 PRO A C 1
ATOM 644 O O . PRO A 1 84 ? 2.950 3.023 -13.272 1.00 93.94 84 PRO A O 1
ATOM 647 N N . TYR A 1 85 ? 3.482 2.958 -11.099 1.00 93.19 85 TYR A N 1
ATOM 648 C CA . TYR A 1 85 ? 4.143 4.254 -11.034 1.00 93.19 85 TYR A CA 1
ATOM 649 C C . TYR A 1 85 ? 5.574 4.122 -10.512 1.00 93.19 85 TYR A C 1
ATOM 651 O O . TYR A 1 85 ? 5.953 3.134 -9.882 1.00 93.19 85 TYR A O 1
ATOM 659 N N . GLY A 1 86 ? 6.362 5.173 -10.742 1.00 85.00 86 GLY A N 1
ATOM 660 C CA . GLY A 1 86 ? 7.755 5.265 -10.315 1.00 85.00 86 GLY A CA 1
ATOM 661 C C . GLY A 1 86 ? 8.741 4.941 -11.438 1.00 85.00 86 GLY A C 1
ATOM 662 O O . GLY A 1 86 ? 8.545 4.010 -12.215 1.00 85.00 86 GLY A O 1
ATOM 663 N N . GLN A 1 87 ? 9.809 5.7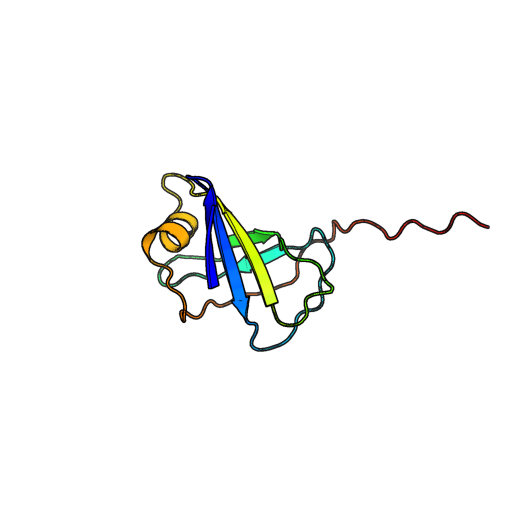41 -11.507 1.00 67.38 87 GLN A N 1
ATOM 664 C CA . GLN A 1 87 ? 10.950 5.571 -12.420 1.00 67.38 87 GLN A CA 1
ATOM 665 C C . GLN A 1 87 ? 12.197 5.013 -11.707 1.00 67.38 87 GLN A C 1
ATOM 667 O O . GLN A 1 87 ? 13.252 4.872 -12.319 1.00 67.38 87 GLN A O 1
ATOM 672 N N . PHE A 1 88 ? 12.093 4.695 -10.413 1.00 58.69 88 PHE A N 1
ATOM 673 C CA . PHE A 1 88 ? 13.164 4.076 -9.634 1.00 58.69 88 PHE A CA 1
ATOM 674 C C . PHE A 1 88 ? 13.071 2.556 -9.754 1.00 58.69 88 PHE A C 1
ATOM 676 O O . PHE A 1 88 ? 12.550 1.878 -8.873 1.00 58.69 88 PHE A O 1
ATOM 683 N N . PHE A 1 89 ? 13.554 2.035 -10.876 1.00 55.50 89 PHE A N 1
ATOM 684 C CA . PHE A 1 89 ? 13.773 0.607 -11.068 1.00 55.50 89 PHE A CA 1
ATOM 685 C C . PHE A 1 89 ? 15.253 0.279 -10.867 1.00 55.50 89 PHE A C 1
ATOM 687 O O . PHE A 1 89 ? 16.133 1.108 -11.117 1.00 55.50 89 PHE A O 1
ATOM 694 N N . VAL A 1 90 ? 15.546 -0.950 -10.441 1.00 49.31 90 VAL A N 1
ATOM 695 C CA . VAL A 1 90 ? 16.898 -1.504 -10.577 1.00 49.31 90 VAL A CA 1
ATOM 696 C C . VAL A 1 90 ? 17.218 -1.495 -12.069 1.00 49.31 90 VAL A C 1
ATOM 698 O O . VAL A 1 90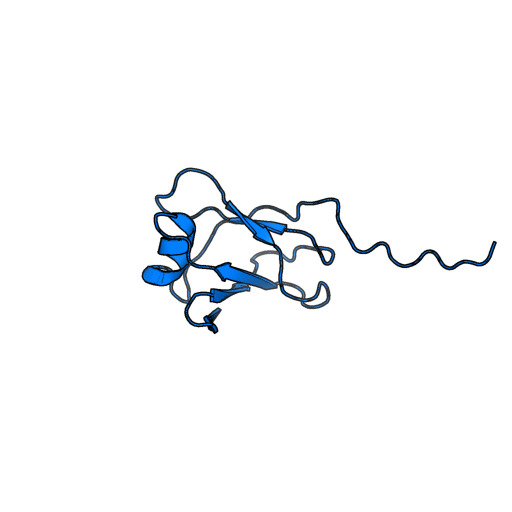 ? 16.594 -2.232 -12.833 1.00 49.31 90 VAL A O 1
ATOM 701 N N . ARG A 1 91 ? 18.151 -0.639 -12.510 1.00 52.22 91 ARG A N 1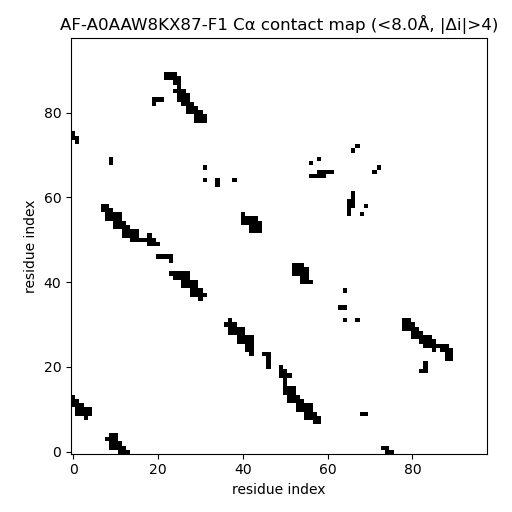
ATOM 702 C CA . ARG A 1 91 ? 18.673 -0.724 -13.878 1.00 52.22 91 ARG A CA 1
ATOM 703 C C . ARG A 1 91 ? 19.168 -2.155 -14.058 1.00 52.22 91 ARG A C 1
ATOM 705 O O . ARG A 1 91 ? 19.992 -2.604 -13.262 1.00 52.22 91 ARG A O 1
ATOM 712 N N . LYS A 1 92 ? 18.656 -2.876 -15.063 1.00 53.31 92 LYS A N 1
ATOM 713 C CA . LYS A 1 92 ? 19.355 -4.071 -15.550 1.00 53.31 92 LYS A CA 1
ATOM 714 C C . LYS A 1 92 ? 20.790 -3.620 -15.783 1.00 53.31 92 LYS A C 1
ATOM 716 O O . LYS A 1 92 ? 20.973 -2.638 -16.494 1.00 53.31 92 LYS A O 1
ATOM 721 N N . SER A 1 93 ? 21.745 -4.236 -15.091 1.00 50.81 93 SER A N 1
ATOM 722 C CA . SER A 1 93 ? 23.159 -3.915 -15.237 1.00 50.81 93 SER A CA 1
ATOM 723 C C . SER A 1 93 ? 23.469 -3.815 -16.726 1.00 50.81 93 SER A C 1
ATOM 725 O O . SER A 1 93 ? 23.225 -4.777 -17.453 1.00 50.81 93 SER A O 1
ATOM 727 N N . ASP A 1 94 ? 23.912 -2.640 -17.175 1.00 47.38 94 ASP A N 1
ATOM 728 C CA . ASP A 1 94 ? 24.460 -2.490 -18.515 1.00 47.38 94 ASP A CA 1
ATOM 729 C C . ASP A 1 94 ? 25.605 -3.500 -18.623 1.00 47.38 94 ASP A C 1
ATOM 731 O O . ASP A 1 94 ? 26.523 -3.495 -17.797 1.00 47.38 94 ASP A O 1
ATOM 735 N N . ASP A 1 95 ? 25.509 -4.409 -19.591 1.00 52.75 95 ASP A N 1
ATOM 736 C CA . ASP A 1 95 ? 26.589 -5.323 -19.933 1.00 52.75 95 ASP A CA 1
ATOM 737 C C . ASP A 1 95 ? 27.779 -4.447 -20.356 1.00 52.75 95 ASP A C 1
ATOM 739 O O . ASP A 1 95 ? 27.777 -3.837 -21.428 1.00 52.75 95 ASP A O 1
ATOM 743 N N . GLN A 1 96 ? 28.767 -4.290 -19.471 1.00 49.88 96 GLN A N 1
ATOM 744 C CA . GLN A 1 96 ? 30.011 -3.593 -19.784 1.00 49.88 96 GLN A CA 1
ATOM 745 C C . GLN A 1 96 ? 30.815 -4.463 -20.748 1.00 49.88 96 GLN A C 1
ATOM 747 O O . GLN A 1 96 ? 31.629 -5.268 -20.314 1.00 49.88 96 GLN A O 1
ATOM 752 N N . ASN A 1 97 ? 30.574 -4.304 -22.046 1.00 47.12 97 ASN A N 1
ATOM 753 C CA . ASN A 1 97 ? 31.509 -4.654 -23.111 1.00 47.12 97 ASN A CA 1
ATOM 754 C C . ASN A 1 97 ? 31.218 -3.764 -24.328 1.00 47.12 97 ASN A C 1
ATOM 756 O O . ASN A 1 97 ? 30.456 -4.138 -25.220 1.00 47.12 97 ASN A O 1
ATOM 760 N N . ALA A 1 98 ? 31.826 -2.579 -24.340 1.00 38.78 98 ALA A N 1
ATOM 761 C CA . ALA A 1 98 ? 32.029 -1.767 -25.536 1.00 38.78 98 ALA A CA 1
ATOM 762 C C . ALA A 1 98 ? 33.481 -1.283 -25.550 1.00 38.78 98 ALA A C 1
ATOM 764 O O . ALA A 1 98 ? 33.947 -0.834 -24.477 1.00 38.78 98 ALA A O 1
#

Solvent-accessible surface area (backbone atoms only — not comparable to full-atom values): 6109 Å² total; per-residue (Å²): 81,76,44,81,76,48,102,53,28,36,36,37,41,45,79,48,97,62,69,73,87,59,55,58,64,21,26,32,34,40,42,52,87,100,45,91,69,67,47,79,44,53,50,68,55,61,63,84,52,75,36,51,49,30,36,73,47,57,61,44,91,93,34,66,69,37,44,40,60,74,76,66,64,57,79,87,70,87,72,55,71,46,71,72,40,78,88,60,51,77,72,76,76,76,78,89,78,131

pLDDT: mean 90.23, std 14.68, range [38.78, 98.31]

Sequence (98 aa):
EIKDLSPTIKGIRLQLDRPIEFQAGQYINVQFPDIEGTRAFSIANSPSEVGIVELHIRKVEGGAATTYVHEQLATGDQLDISGPYGQFFVRKSDDQNA

Mean predicted aligned error: 5.98 Å

Radius of gyration: 15.03 Å; Cα contacts (8 Å, |Δi|>4): 161; chains: 1; bounding box: 47×24×40 Å